Protein AF-A0A1G2H7F0-F1 (afdb_monomer_lite)

Structure (mmCIF, N/CA/C/O backbone):
data_AF-A0A1G2H7F0-F1
#
_entry.id   AF-A0A1G2H7F0-F1
#
loop_
_atom_site.group_PDB
_atom_site.id
_atom_site.type_symbol
_atom_site.label_atom_id
_atom_site.label_alt_id
_atom_site.label_comp_id
_atom_site.label_asym_id
_atom_site.label_entity_id
_atom_site.label_seq_id
_atom_site.pdbx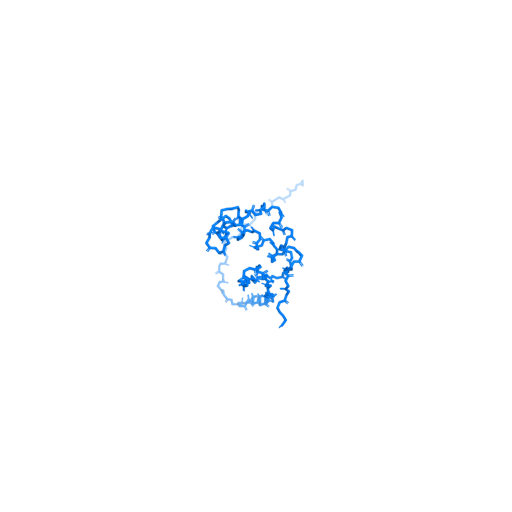_PDB_ins_code
_atom_site.Cartn_x
_atom_site.Cartn_y
_atom_site.Cartn_z
_atom_site.occupancy
_atom_site.B_iso_or_equiv
_atom_site.auth_seq_id
_atom_site.auth_comp_id
_atom_site.auth_asym_id
_atom_site.auth_atom_id
_atom_site.pdbx_PDB_model_num
ATOM 1 N N . MET A 1 1 ? 11.793 26.085 -66.125 1.00 46.31 1 MET A N 1
ATOM 2 C CA . MET A 1 1 ? 12.341 25.116 -65.146 1.00 46.31 1 MET A CA 1
ATOM 3 C C . MET A 1 1 ? 11.291 25.014 -64.054 1.00 46.31 1 MET A C 1
ATOM 5 O O . MET A 1 1 ? 10.945 26.045 -63.513 1.00 46.31 1 MET A O 1
ATOM 9 N N . ILE A 1 2 ? 10.566 23.912 -63.885 1.00 42.31 2 ILE A N 1
ATOM 10 C CA . ILE A 1 2 ? 10.991 22.684 -63.197 1.00 42.31 2 ILE A CA 1
ATOM 11 C C . ILE A 1 2 ? 10.279 21.491 -63.864 1.00 42.31 2 ILE A C 1
ATOM 13 O O . ILE A 1 2 ? 9.060 21.489 -64.014 1.00 42.31 2 ILE A O 1
ATOM 17 N N . LYS A 1 3 ? 11.061 20.495 -64.298 1.00 37.38 3 LYS A N 1
ATOM 18 C CA . LYS A 1 3 ? 10.582 19.197 -64.794 1.00 37.38 3 LYS A CA 1
ATOM 19 C C . LYS A 1 3 ? 10.067 18.385 -63.603 1.00 37.38 3 LYS A C 1
ATOM 21 O O . LYS A 1 3 ? 10.869 17.984 -62.767 1.00 37.38 3 LYS A O 1
ATOM 26 N N . TRP A 1 4 ? 8.772 18.094 -63.566 1.00 35.16 4 TRP A N 1
ATOM 27 C CA . TRP A 1 4 ? 8.220 17.021 -62.740 1.00 35.16 4 TRP A CA 1
ATOM 28 C C . TRP A 1 4 ? 8.006 15.805 -63.639 1.00 35.16 4 TRP A C 1
ATOM 30 O O . TRP A 1 4 ? 7.100 15.786 -64.467 1.00 35.16 4 TRP A O 1
ATOM 40 N N . ALA A 1 5 ? 8.887 14.812 -63.523 1.00 45.78 5 ALA A N 1
ATOM 41 C CA . ALA A 1 5 ? 8.727 13.518 -64.172 1.00 45.78 5 ALA A CA 1
ATOM 42 C C . ALA A 1 5 ? 8.153 12.534 -63.146 1.00 45.78 5 ALA A C 1
ATOM 44 O O . ALA A 1 5 ? 8.885 11.966 -62.340 1.00 45.78 5 ALA A O 1
ATOM 45 N N . PHE A 1 6 ? 6.835 12.349 -63.174 1.00 40.78 6 PHE A N 1
ATOM 46 C CA . PHE A 1 6 ? 6.157 11.244 -62.502 1.00 40.78 6 PHE A CA 1
ATOM 47 C C . PHE A 1 6 ? 6.196 10.045 -63.463 1.00 40.78 6 PHE A C 1
ATOM 49 O O . PHE A 1 6 ? 5.364 9.928 -64.358 1.00 40.78 6 PHE A O 1
ATOM 56 N N . CYS A 1 7 ? 7.221 9.197 -63.348 1.00 39.31 7 CYS A N 1
ATOM 57 C CA . CYS A 1 7 ? 7.292 7.928 -64.075 1.00 39.31 7 CYS A CA 1
ATOM 58 C C . CYS A 1 7 ? 6.972 6.798 -63.097 1.00 39.31 7 CYS A C 1
ATOM 60 O O . CYS A 1 7 ? 7.665 6.608 -62.098 1.00 39.31 7 CYS A O 1
ATOM 62 N N . GLY A 1 8 ? 5.865 6.110 -63.363 1.00 46.78 8 GLY A N 1
ATOM 63 C CA . GLY A 1 8 ? 5.293 5.106 -62.486 1.00 46.78 8 GLY A CA 1
ATOM 64 C C . GLY A 1 8 ? 6.104 3.816 -62.383 1.00 46.78 8 GLY A C 1
ATOM 65 O O . GLY A 1 8 ? 6.698 3.341 -63.350 1.00 46.78 8 GLY A O 1
ATOM 66 N N . LYS A 1 9 ? 6.027 3.212 -61.195 1.00 41.88 9 LYS A N 1
ATOM 67 C CA . LYS A 1 9 ? 5.937 1.762 -60.979 1.00 41.88 9 LYS A CA 1
ATOM 68 C C . LYS A 1 9 ? 5.625 1.495 -59.505 1.00 41.88 9 LYS A C 1
ATOM 70 O O . LYS A 1 9 ? 6.459 1.703 -58.635 1.00 41.88 9 LYS A O 1
ATOM 75 N N . ILE A 1 10 ? 4.418 1.014 -59.245 1.00 48.12 10 ILE A N 1
ATOM 76 C CA . ILE A 1 10 ? 4.006 0.347 -58.003 1.00 48.12 10 ILE A CA 1
ATOM 77 C C . ILE A 1 10 ? 3.412 -0.999 -58.460 1.00 48.12 10 ILE A C 1
ATOM 79 O O . ILE A 1 10 ? 2.782 -1.008 -59.519 1.00 48.12 10 ILE A O 1
ATOM 83 N N . PRO A 1 11 ? 3.474 -2.115 -57.712 1.00 48.78 11 PRO A N 1
ATOM 84 C CA . PRO A 1 11 ? 4.463 -2.584 -56.740 1.00 48.78 11 PRO A CA 1
ATOM 85 C C . PRO A 1 11 ? 5.011 -3.974 -57.139 1.00 48.78 11 PRO A C 1
ATOM 87 O O . PRO A 1 11 ? 4.274 -4.839 -57.610 1.00 48.78 11 PRO A O 1
ATOM 90 N N . ALA A 1 12 ? 6.285 -4.257 -56.867 1.00 43.97 12 ALA A N 1
ATOM 91 C CA . ALA A 1 12 ? 6.756 -5.641 -56.824 1.00 43.97 12 ALA A CA 1
ATOM 92 C C . ALA A 1 12 ? 6.609 -6.153 -55.386 1.00 43.97 12 ALA A C 1
ATOM 94 O O . ALA A 1 12 ? 7.434 -5.876 -54.519 1.00 43.97 12 ALA A O 1
ATOM 95 N N . TYR A 1 13 ? 5.521 -6.874 -55.122 1.00 45.94 13 TYR A N 1
ATOM 96 C CA . TYR A 1 13 ? 5.383 -7.700 -53.928 1.00 45.94 13 TYR A CA 1
ATOM 97 C C . TYR A 1 13 ? 6.371 -8.870 -54.043 1.00 45.94 13 TYR A C 1
ATOM 99 O O . TYR A 1 13 ? 6.116 -9.834 -54.761 1.00 45.94 13 TYR A O 1
ATOM 107 N N . SER A 1 14 ? 7.502 -8.796 -53.341 1.00 45.56 14 SER A N 1
ATOM 108 C CA . SER A 1 14 ? 8.420 -9.927 -53.156 1.00 45.56 14 SER A CA 1
ATOM 109 C C . SER A 1 14 ? 8.578 -10.245 -51.670 1.00 45.56 14 SER A C 1
ATOM 111 O O . SER A 1 14 ? 9.495 -9.805 -50.985 1.00 45.56 14 SER A O 1
ATOM 113 N N . ARG A 1 15 ? 7.582 -10.981 -51.179 1.00 45.06 15 ARG A N 1
ATOM 114 C CA . ARG A 1 15 ? 7.689 -12.195 -50.361 1.00 45.06 15 ARG A CA 1
ATOM 115 C C . ARG A 1 15 ? 9.070 -12.493 -49.711 1.00 45.06 15 ARG A C 1
ATOM 117 O O . ARG A 1 15 ? 9.949 -13.031 -50.363 1.00 45.06 15 ARG A O 1
ATOM 124 N N . ILE A 1 16 ? 9.116 -12.277 -48.387 1.00 54.16 16 ILE A N 1
ATOM 125 C CA . ILE A 1 16 ? 9.736 -13.089 -47.311 1.00 54.16 16 ILE A CA 1
ATOM 126 C C . ILE A 1 16 ? 11.251 -13.383 -47.424 1.00 54.16 16 ILE A C 1
ATOM 128 O O . ILE A 1 16 ? 11.666 -14.217 -48.214 1.00 54.16 16 ILE A O 1
ATOM 132 N N . GLN A 1 17 ? 12.052 -12.842 -46.500 1.00 45.50 17 GLN A N 1
ATOM 133 C CA . GLN A 1 17 ? 12.707 -13.606 -45.419 1.00 45.50 17 GLN A CA 1
ATOM 134 C C . GLN A 1 17 ? 13.679 -12.714 -44.644 1.00 45.50 17 GLN A C 1
ATOM 136 O O . GLN A 1 17 ? 14.785 -12.414 -45.069 1.00 45.50 17 GLN A O 1
ATOM 141 N N . GLY A 1 18 ? 13.237 -12.324 -43.455 1.00 39.72 18 GLY A N 1
ATOM 142 C CA . GLY A 1 18 ? 14.041 -11.649 -42.452 1.00 39.72 18 GLY A CA 1
ATOM 143 C C . GLY A 1 18 ? 13.245 -11.657 -41.165 1.00 39.72 18 GLY A C 1
ATOM 144 O O . GLY A 1 18 ? 12.581 -10.681 -40.837 1.00 39.72 18 GLY A O 1
ATOM 145 N N . LYS A 1 19 ? 13.234 -12.802 -40.475 1.00 46.72 19 LYS A N 1
ATOM 146 C CA . LYS A 1 19 ? 12.773 -12.894 -39.089 1.00 46.72 19 LYS A CA 1
ATOM 147 C C . LYS A 1 19 ? 13.708 -12.037 -38.236 1.00 46.72 19 LYS A C 1
ATOM 149 O O . LYS A 1 19 ? 14.579 -12.568 -37.558 1.00 46.72 19 LYS A O 1
ATOM 154 N N . VAL A 1 20 ? 13.524 -10.723 -38.232 1.00 48.16 20 VAL A N 1
ATOM 155 C CA . VAL A 1 20 ? 13.948 -9.921 -37.090 1.00 48.16 20 VAL A CA 1
ATOM 156 C C . VAL A 1 20 ? 12.818 -10.081 -36.093 1.00 48.16 20 VAL A C 1
ATOM 158 O O . VAL A 1 20 ? 11.924 -9.253 -35.964 1.00 48.16 20 VAL A O 1
ATOM 161 N N . ALA A 1 21 ? 12.800 -11.249 -35.449 1.00 48.03 21 ALA A N 1
ATOM 162 C CA . ALA A 1 21 ? 12.163 -11.357 -34.161 1.00 48.03 21 ALA A CA 1
ATOM 163 C C . ALA A 1 21 ? 12.949 -10.389 -33.282 1.00 48.03 21 ALA A C 1
ATOM 165 O O . ALA A 1 21 ? 13.972 -10.755 -32.708 1.00 48.03 21 ALA A O 1
ATOM 166 N N . ILE A 1 22 ? 12.492 -9.138 -33.221 1.00 52.66 22 ILE A N 1
ATOM 167 C CA . ILE A 1 22 ? 12.786 -8.260 -32.104 1.00 52.66 22 ILE A CA 1
ATOM 168 C C . ILE A 1 22 ? 12.049 -8.926 -30.943 1.00 52.66 22 ILE A C 1
ATOM 170 O O . ILE A 1 22 ? 10.953 -8.540 -30.548 1.00 52.66 22 ILE A O 1
ATOM 174 N N . LYS A 1 23 ? 12.624 -10.025 -30.445 1.00 48.69 23 LYS A N 1
ATOM 175 C CA . LYS A 1 23 ? 12.433 -10.478 -29.084 1.00 48.69 23 LYS A CA 1
ATOM 176 C C . LYS A 1 23 ? 13.045 -9.357 -28.264 1.00 48.69 23 LYS A C 1
ATOM 178 O O . LYS A 1 23 ? 14.164 -9.480 -27.781 1.00 48.69 23 LYS A O 1
ATOM 183 N N . ASN A 1 24 ? 12.331 -8.237 -28.153 1.00 49.03 24 ASN A N 1
ATOM 184 C CA . ASN A 1 24 ? 12.545 -7.317 -27.062 1.00 49.03 24 ASN A CA 1
ATOM 185 C C . ASN A 1 24 ? 11.974 -8.048 -25.855 1.00 49.03 24 ASN A C 1
ATOM 187 O O . ASN A 1 24 ? 10.875 -7.795 -25.374 1.00 49.03 24 ASN A O 1
ATOM 191 N N . GLN A 1 25 ? 12.746 -9.049 -25.443 1.00 48.62 25 GLN A N 1
ATOM 192 C CA . GLN A 1 25 ? 12.795 -9.642 -24.134 1.00 48.62 25 GLN A CA 1
ATOM 193 C C . GLN A 1 25 ? 13.293 -8.529 -23.210 1.00 48.62 25 GLN A C 1
ATOM 195 O O . GLN A 1 25 ? 14.367 -8.592 -22.626 1.00 48.62 25 GLN A O 1
ATOM 200 N N . PHE A 1 26 ? 12.511 -7.452 -23.149 1.00 47.56 26 PHE A N 1
ATOM 201 C CA . PHE A 1 26 ? 12.491 -6.542 -22.039 1.00 47.56 26 PHE A CA 1
ATOM 202 C C . PHE A 1 26 ? 11.850 -7.395 -20.955 1.00 47.56 26 PHE A C 1
ATOM 204 O O . PHE A 1 26 ? 10.630 -7.475 -20.829 1.00 47.56 26 PHE A O 1
ATOM 211 N N . LEU A 1 27 ? 12.685 -8.187 -20.286 1.00 49.84 27 LEU A N 1
ATOM 212 C CA . LEU A 1 27 ? 12.352 -8.724 -18.985 1.00 49.84 27 LEU A CA 1
ATOM 213 C C . LEU A 1 27 ? 12.158 -7.472 -18.137 1.00 49.84 27 LEU A C 1
ATOM 215 O O . LEU A 1 27 ? 13.122 -6.923 -17.611 1.00 49.84 27 LEU A O 1
ATOM 219 N N . ILE A 1 28 ? 10.936 -6.936 -18.134 1.00 56.38 28 ILE A N 1
ATOM 220 C CA . ILE A 1 28 ? 10.519 -5.993 -17.115 1.00 56.38 28 ILE A CA 1
ATOM 221 C C . ILE A 1 28 ? 10.635 -6.830 -15.849 1.00 56.38 28 ILE A C 1
ATOM 223 O O . ILE A 1 28 ? 9.802 -7.701 -15.606 1.00 56.38 28 ILE A O 1
ATOM 227 N N . PHE A 1 29 ? 11.750 -6.675 -15.136 1.00 61.53 29 PHE A N 1
ATOM 228 C CA . PHE A 1 29 ? 11.893 -7.203 -13.793 1.00 61.53 29 PHE A CA 1
ATOM 229 C C . PHE A 1 29 ? 10.827 -6.477 -12.981 1.00 61.53 29 PHE A C 1
ATOM 231 O O . PHE A 1 29 ? 11.000 -5.319 -12.614 1.00 61.53 29 PHE A O 1
ATOM 238 N N . MET A 1 30 ? 9.664 -7.111 -12.851 1.00 74.88 30 MET A N 1
ATOM 239 C CA . MET A 1 30 ? 8.627 -6.630 -11.964 1.00 74.88 30 MET A CA 1
ATOM 240 C C . MET A 1 30 ? 9.037 -7.054 -10.570 1.00 74.88 30 MET A C 1
ATOM 242 O O . MET A 1 30 ? 9.091 -8.240 -10.249 1.00 74.88 30 MET A O 1
ATOM 246 N N . ASP A 1 31 ? 9.382 -6.058 -9.778 1.00 86.44 31 ASP A N 1
ATOM 247 C CA . ASP A 1 31 ? 9.628 -6.225 -8.370 1.00 86.44 31 ASP A CA 1
ATOM 248 C C . ASP A 1 31 ? 8.289 -6.451 -7.671 1.00 86.44 31 ASP A C 1
ATOM 250 O O . ASP A 1 31 ? 7.266 -5.826 -7.988 1.00 86.44 31 ASP A O 1
ATOM 254 N N . LYS A 1 32 ? 8.288 -7.371 -6.712 1.00 88.62 32 LYS A N 1
ATOM 255 C CA . LYS A 1 32 ? 7.125 -7.609 -5.873 1.00 88.62 32 LYS A CA 1
ATOM 256 C C . LYS A 1 32 ? 7.179 -6.632 -4.711 1.00 88.62 32 LYS A C 1
ATOM 258 O O . LYS A 1 32 ? 8.154 -6.576 -3.971 1.00 88.62 32 LYS A O 1
ATOM 263 N N . TYR A 1 33 ? 6.133 -5.842 -4.560 1.00 89.44 33 TYR A N 1
ATOM 264 C CA . TYR A 1 33 ? 5.971 -4.923 -3.449 1.00 89.44 33 TYR A CA 1
ATOM 265 C C . TYR A 1 33 ? 4.877 -5.439 -2.537 1.00 89.44 33 TYR A C 1
ATOM 267 O O . TYR A 1 33 ? 3.817 -5.847 -3.003 1.00 89.44 33 TYR A O 1
ATOM 275 N N . THR A 1 34 ? 5.122 -5.410 -1.236 1.00 88.62 34 THR A N 1
ATOM 276 C CA . THR A 1 34 ? 4.175 -5.845 -0.217 1.00 88.62 34 THR A CA 1
ATOM 277 C C . THR A 1 34 ? 3.799 -4.685 0.688 1.00 88.62 34 THR A C 1
ATOM 279 O O . THR A 1 34 ? 4.603 -3.803 0.990 1.00 88.62 34 THR A O 1
ATOM 282 N N . PHE A 1 35 ? 2.545 -4.686 1.112 1.00 86.31 35 PHE A N 1
ATOM 283 C CA . PHE A 1 35 ? 1.990 -3.789 2.105 1.00 86.31 35 PHE A CA 1
ATOM 284 C C . PHE A 1 35 ? 1.276 -4.642 3.148 1.00 86.31 35 PHE A C 1
ATOM 286 O O . PHE A 1 35 ? 0.459 -5.499 2.808 1.00 86.31 35 PHE A O 1
ATOM 293 N N . LYS A 1 36 ? 1.604 -4.428 4.420 1.00 85.44 36 LYS A N 1
ATOM 294 C CA . LYS A 1 36 ? 0.988 -5.148 5.535 1.00 85.44 36 LYS A CA 1
ATOM 295 C C . LYS A 1 36 ? -0.039 -4.244 6.197 1.00 85.44 36 LYS A C 1
ATOM 297 O O . LYS A 1 36 ? 0.310 -3.162 6.663 1.00 85.44 36 LYS A O 1
ATOM 302 N N . CYS A 1 37 ? -1.284 -4.699 6.240 1.00 79.75 37 CYS A N 1
ATOM 303 C CA . CYS A 1 37 ? -2.335 -4.048 7.003 1.00 79.75 37 CYS A CA 1
ATOM 304 C C . CYS A 1 37 ? -2.178 -4.373 8.499 1.00 79.75 37 CYS A C 1
ATOM 306 O O . CYS A 1 37 ? -1.589 -5.390 8.876 1.00 79.75 37 CYS A O 1
ATOM 308 N N . THR A 1 38 ? -2.721 -3.523 9.367 1.00 75.12 38 THR A N 1
ATOM 309 C CA . THR A 1 38 ? -2.671 -3.697 10.828 1.00 75.12 38 THR A CA 1
ATOM 310 C C . THR A 1 38 ? -3.435 -4.933 11.310 1.00 75.12 38 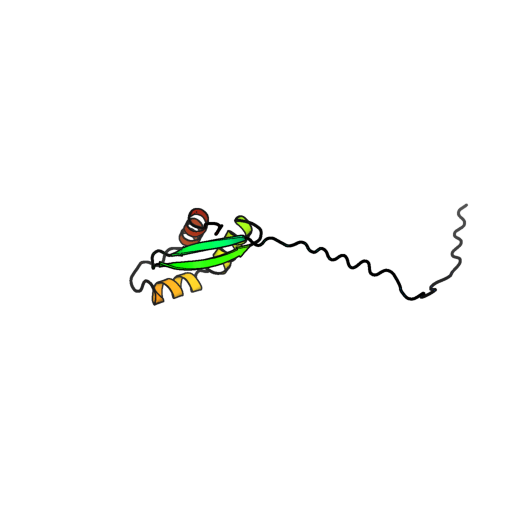THR A C 1
ATOM 312 O O . THR A 1 38 ? -3.088 -5.477 12.355 1.00 75.12 38 THR A O 1
ATOM 315 N N . CYS A 1 39 ? -4.407 -5.439 10.538 1.00 74.75 39 CYS A N 1
ATOM 316 C CA . CYS A 1 39 ? -5.060 -6.733 10.788 1.00 74.75 39 CYS A CA 1
ATOM 317 C C . CYS A 1 39 ? -4.164 -7.955 10.531 1.00 74.75 39 CYS A C 1
ATOM 319 O O . CYS A 1 39 ? -4.559 -9.076 10.847 1.00 74.75 39 CYS A O 1
ATOM 321 N N . GLY A 1 40 ? -2.971 -7.764 9.960 1.00 76.69 40 GLY A N 1
ATOM 322 C CA . GLY A 1 40 ? -2.057 -8.844 9.595 1.00 76.69 40 GLY A CA 1
ATOM 323 C C . GLY A 1 40 ? -2.232 -9.369 8.167 1.00 76.69 40 GLY A C 1
ATOM 324 O O . GLY A 1 40 ? -1.418 -10.188 7.739 1.00 76.69 40 GLY A O 1
ATOM 325 N N . ASP A 1 41 ? -3.220 -8.879 7.407 1.00 81.69 41 ASP A N 1
ATOM 326 C CA . ASP A 1 41 ? -3.337 -9.184 5.979 1.00 81.69 41 ASP A CA 1
ATOM 327 C C . ASP A 1 41 ? -2.190 -8.523 5.197 1.00 81.69 41 ASP A C 1
ATOM 329 O O . ASP A 1 41 ? -1.857 -7.350 5.393 1.00 81.69 41 ASP A O 1
ATOM 333 N N . VAL A 1 42 ? -1.580 -9.286 4.291 1.00 84.88 42 VAL A N 1
ATOM 334 C CA . VAL A 1 42 ? -0.499 -8.814 3.421 1.00 84.88 42 VAL A CA 1
ATOM 335 C C . VAL A 1 42 ? -1.025 -8.716 1.999 1.00 84.88 42 VAL A C 1
ATOM 337 O O . VAL A 1 42 ? -1.422 -9.716 1.406 1.00 84.88 42 VAL A O 1
ATOM 340 N N . MET A 1 43 ? -1.002 -7.511 1.441 1.00 83.75 43 MET A N 1
ATOM 341 C CA . MET A 1 43 ? -1.336 -7.255 0.044 1.00 83.75 43 MET A CA 1
ATOM 342 C C . MET A 1 43 ? -0.050 -7.088 -0.749 1.00 83.75 43 MET A C 1
ATOM 344 O O . MET A 1 43 ? 0.859 -6.380 -0.318 1.00 83.75 43 MET A O 1
ATOM 348 N N . SER A 1 44 ? 0.042 -7.736 -1.907 1.00 88.06 44 SER A N 1
ATOM 349 C CA . SER A 1 44 ? 1.218 -7.650 -2.768 1.00 88.06 44 SER A CA 1
ATOM 350 C C . SER A 1 44 ? 0.856 -7.211 -4.174 1.00 88.06 44 SER A C 1
ATOM 352 O O . SER A 1 44 ? -0.154 -7.653 -4.718 1.00 88.06 44 SER A O 1
ATOM 354 N N . VAL A 1 45 ? 1.713 -6.396 -4.777 1.00 88.94 45 VAL A N 1
ATOM 355 C CA . VAL A 1 45 ? 1.580 -5.928 -6.152 1.00 88.94 45 VAL A CA 1
ATOM 356 C C . VAL A 1 45 ? 2.906 -6.068 -6.883 1.00 88.94 45 VAL A C 1
ATOM 358 O O . VAL A 1 45 ? 3.965 -5.791 -6.329 1.00 88.94 45 VAL A O 1
ATOM 361 N N . GLU A 1 46 ? 2.847 -6.489 -8.139 1.00 88.31 46 GLU A N 1
ATOM 362 C CA . GLU A 1 46 ? 4.012 -6.549 -9.017 1.00 88.31 46 GLU A CA 1
ATOM 363 C C . GLU A 1 46 ? 4.098 -5.265 -9.844 1.00 88.31 46 GLU A C 1
ATOM 365 O O . GLU A 1 46 ? 3.138 -4.860 -10.521 1.00 88.31 46 GLU A O 1
ATOM 370 N N . ALA A 1 47 ? 5.247 -4.600 -9.788 1.00 86.25 47 ALA A N 1
ATOM 371 C CA . ALA A 1 47 ? 5.494 -3.386 -10.549 1.00 86.25 47 ALA A CA 1
ATOM 372 C C . ALA A 1 47 ? 6.967 -3.245 -10.922 1.00 86.25 47 ALA A C 1
ATOM 374 O O . ALA A 1 47 ? 7.858 -3.759 -10.262 1.00 86.25 47 ALA A O 1
ATOM 375 N N . ASP A 1 48 ? 7.213 -2.514 -11.996 1.00 85.88 48 ASP A N 1
ATOM 376 C CA . ASP A 1 48 ? 8.540 -2.187 -12.512 1.00 85.88 48 ASP A CA 1
ATOM 377 C C . ASP A 1 48 ? 9.261 -1.098 -11.702 1.00 85.88 48 ASP A C 1
ATOM 379 O O . ASP A 1 48 ? 10.478 -0.963 -11.799 1.00 85.88 48 ASP A O 1
ATOM 383 N N . SER A 1 49 ? 8.528 -0.324 -10.897 1.00 87.56 49 SER A N 1
ATOM 384 C CA . SER A 1 49 ? 9.091 0.663 -9.975 1.00 87.56 49 SER A CA 1
ATOM 385 C C . SER A 1 49 ? 8.215 0.832 -8.734 1.00 87.56 49 SER A C 1
ATOM 387 O O . SER A 1 49 ? 7.042 0.442 -8.719 1.00 87.56 49 SER A O 1
ATOM 389 N N . ARG A 1 50 ? 8.766 1.475 -7.695 1.00 86.44 50 ARG A N 1
ATOM 390 C CA . ARG A 1 50 ? 8.031 1.788 -6.462 1.00 86.44 50 ARG A CA 1
ATOM 391 C C . ARG A 1 50 ? 6.847 2.709 -6.748 1.00 86.44 50 ARG A C 1
ATOM 393 O O . ARG A 1 50 ? 5.781 2.512 -6.184 1.00 86.44 50 ARG A O 1
ATOM 400 N N . GLU A 1 51 ? 7.011 3.691 -7.624 1.00 88.00 51 GLU A N 1
ATOM 401 C CA . GLU A 1 51 ? 5.958 4.642 -7.990 1.00 88.00 51 GLU A CA 1
ATOM 402 C C . GLU A 1 51 ? 4.803 3.926 -8.696 1.00 88.00 51 GLU A C 1
ATOM 404 O O . GLU A 1 51 ? 3.643 4.125 -8.335 1.00 88.00 51 GLU A O 1
ATOM 409 N N . ASN A 1 52 ? 5.113 3.024 -9.634 1.00 88.06 52 ASN A N 1
ATOM 410 C CA . ASN A 1 52 ? 4.103 2.197 -10.293 1.00 88.06 52 ASN A CA 1
ATOM 411 C C . ASN A 1 52 ? 3.427 1.231 -9.312 1.00 88.06 52 ASN A C 1
ATOM 413 O O . ASN A 1 52 ? 2.217 1.020 -9.399 1.00 88.06 52 ASN A O 1
ATOM 417 N N . ALA A 1 53 ? 4.166 0.696 -8.338 1.00 89.12 53 ALA A N 1
ATOM 418 C CA . ALA A 1 53 ? 3.601 -0.127 -7.272 1.00 89.12 53 ALA A CA 1
ATOM 419 C C . ALA A 1 53 ? 2.631 0.665 -6.388 1.00 89.12 53 ALA A C 1
ATOM 421 O O . ALA A 1 53 ? 1.528 0.199 -6.110 1.00 89.12 53 ALA A O 1
ATOM 422 N N . VAL A 1 54 ? 3.015 1.882 -5.990 1.00 88.62 54 VAL A N 1
ATOM 423 C CA . VAL A 1 54 ? 2.167 2.791 -5.212 1.00 88.62 54 VAL A CA 1
ATOM 424 C C . VAL A 1 54 ? 0.901 3.126 -5.993 1.00 88.62 54 VAL A C 1
ATOM 426 O O . VAL A 1 54 ? -0.184 3.007 -5.436 1.00 88.62 54 VAL A O 1
ATOM 429 N N . MET A 1 55 ? 1.006 3.501 -7.272 1.00 89.69 55 MET A N 1
ATOM 430 C CA . MET A 1 55 ? -0.173 3.811 -8.089 1.00 89.69 55 MET A CA 1
ATOM 431 C C . MET A 1 55 ? -1.126 2.620 -8.188 1.00 89.69 55 MET A C 1
ATOM 433 O O . MET A 1 55 ? -2.302 2.769 -7.869 1.00 89.69 55 MET A O 1
ATOM 437 N N . LYS A 1 56 ? -0.621 1.428 -8.526 1.00 89.00 56 LYS A N 1
ATOM 438 C CA . LYS A 1 56 ? -1.451 0.216 -8.591 1.00 89.00 56 LYS A CA 1
ATOM 439 C C . LYS A 1 56 ? -2.092 -0.120 -7.245 1.00 89.00 56 LYS A C 1
ATOM 441 O O . LYS A 1 56 ? -3.249 -0.523 -7.195 1.00 89.00 56 LYS A O 1
ATOM 446 N N . MET A 1 57 ? -1.361 0.047 -6.143 1.00 87.38 57 MET A N 1
ATOM 447 C CA . MET A 1 57 ? -1.899 -0.219 -4.809 1.00 87.38 57 MET A CA 1
ATOM 448 C C . MET A 1 57 ? -2.997 0.789 -4.433 1.00 87.38 57 MET A C 1
ATOM 450 O O . MET A 1 57 ? -4.016 0.388 -3.880 1.00 87.38 57 MET A O 1
ATOM 454 N N . LYS A 1 58 ? -2.841 2.070 -4.792 1.00 87.44 58 LYS A N 1
ATOM 455 C CA . LYS A 1 58 ? -3.882 3.101 -4.624 1.00 87.44 58 LYS A CA 1
ATOM 456 C C . LYS A 1 58 ? -5.123 2.824 -5.477 1.00 87.44 58 LYS A C 1
ATOM 458 O O . LYS A 1 58 ? -6.237 3.014 -5.009 1.00 87.44 58 LYS A O 1
ATOM 463 N N . GLU A 1 59 ? -4.948 2.336 -6.705 1.00 86.56 59 GLU A N 1
ATOM 464 C CA . GLU A 1 59 ? -6.070 1.935 -7.566 1.00 86.56 59 GLU A CA 1
ATOM 465 C C . GLU A 1 59 ? -6.865 0.761 -6.976 1.00 86.56 59 GLU A C 1
ATOM 467 O O . GLU A 1 59 ? -8.093 0.747 -7.060 1.00 86.56 59 GLU A O 1
ATOM 472 N N . MET A 1 60 ? -6.182 -0.204 -6.348 1.00 82.44 60 MET A N 1
ATOM 473 C CA . MET A 1 60 ? -6.829 -1.327 -5.658 1.00 82.44 60 MET A CA 1
ATOM 474 C C . MET A 1 60 ? -7.476 -0.918 -4.324 1.00 82.44 60 MET A C 1
ATOM 476 O O . MET A 1 60 ? -8.494 -1.489 -3.940 1.00 82.44 60 MET A O 1
ATOM 480 N N . MET A 1 61 ? -6.915 0.072 -3.626 1.00 83.44 61 MET A N 1
ATOM 481 C CA . MET A 1 61 ? -7.405 0.609 -2.349 1.00 83.44 61 MET A CA 1
ATOM 482 C C . MET A 1 61 ? -8.259 1.867 -2.558 1.00 83.44 61 MET A C 1
ATOM 484 O O . MET A 1 61 ? -7.986 2.928 -2.001 1.00 83.44 61 MET A O 1
ATOM 488 N N . ASN A 1 62 ? -9.310 1.759 -3.373 1.00 84.38 62 ASN A N 1
ATOM 489 C CA . ASN A 1 62 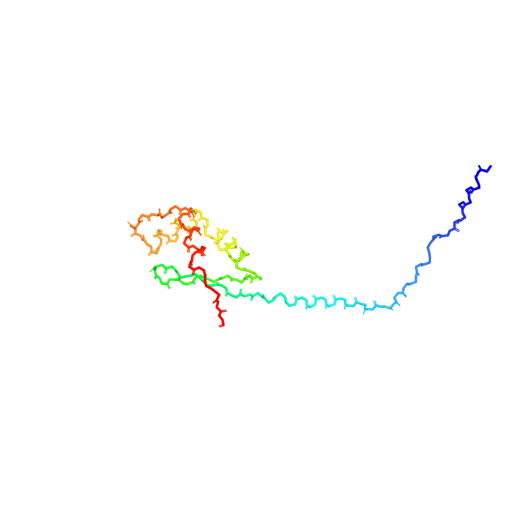? -10.285 2.839 -3.527 1.00 84.38 62 ASN A CA 1
ATOM 490 C C . ASN A 1 62 ? -11.198 2.967 -2.286 1.00 84.38 62 ASN A C 1
ATOM 492 O O . ASN A 1 62 ? -11.204 2.102 -1.410 1.00 84.38 62 ASN A O 1
ATOM 496 N N . ALA A 1 63 ? -11.982 4.048 -2.204 1.00 81.81 63 ALA A N 1
ATOM 497 C CA . ALA A 1 63 ? -12.855 4.322 -1.055 1.00 81.81 63 ALA A CA 1
ATOM 498 C C . ALA A 1 63 ? -13.781 3.145 -0.706 1.00 81.81 63 ALA A C 1
ATOM 500 O O . ALA A 1 63 ? -13.934 2.805 0.466 1.00 81.81 63 ALA A O 1
ATOM 501 N N . ASP A 1 64 ? -14.352 2.502 -1.725 1.00 84.25 64 ASP A N 1
ATOM 502 C CA . ASP A 1 64 ? -15.275 1.382 -1.553 1.00 84.25 64 ASP A CA 1
ATOM 503 C C . ASP A 1 64 ? -14.553 0.126 -1.048 1.00 84.25 64 ASP A C 1
ATOM 505 O O . ASP A 1 64 ? -15.042 -0.549 -0.145 1.00 84.25 64 ASP A O 1
ATOM 509 N N . ALA A 1 65 ? -13.363 -0.169 -1.578 1.00 83.88 65 ALA A N 1
ATOM 510 C CA . ALA A 1 65 ? -12.539 -1.298 -1.159 1.00 83.88 65 ALA A CA 1
ATOM 511 C C . ALA A 1 65 ? -12.003 -1.114 0.266 1.00 83.88 65 ALA A C 1
ATOM 513 O O . ALA A 1 65 ? -11.997 -2.070 1.040 1.00 83.88 65 ALA A O 1
ATOM 514 N N . ILE A 1 66 ? -11.603 0.108 0.636 1.00 83.12 66 ILE A N 1
ATOM 515 C CA . ILE A 1 66 ? -11.202 0.444 2.009 1.00 83.12 66 ILE A CA 1
ATOM 516 C C . ILE A 1 66 ? -12.395 0.267 2.947 1.00 83.12 66 ILE A C 1
ATOM 518 O O . ILE A 1 66 ? -12.272 -0.409 3.966 1.00 83.12 66 ILE A O 1
ATOM 522 N N . ALA A 1 67 ? -13.562 0.818 2.600 1.00 82.56 67 ALA A N 1
ATOM 523 C CA . ALA A 1 67 ? -14.764 0.686 3.416 1.00 82.56 67 ALA A CA 1
ATOM 524 C C . ALA A 1 67 ? -15.183 -0.784 3.584 1.00 82.56 67 ALA A C 1
ATOM 526 O O . ALA A 1 67 ? -15.483 -1.199 4.702 1.00 82.56 67 ALA A O 1
ATOM 527 N N . ALA A 1 68 ? -15.141 -1.582 2.513 1.00 85.69 68 ALA A N 1
ATOM 528 C CA . ALA A 1 68 ? -15.440 -3.012 2.558 1.00 85.69 68 ALA A CA 1
ATOM 529 C C . ALA A 1 68 ? -14.428 -3.783 3.421 1.00 85.69 68 ALA A C 1
ATOM 531 O O . ALA A 1 68 ? -14.828 -4.521 4.320 1.00 85.69 68 ALA A O 1
ATOM 532 N N . HIS A 1 69 ? -13.122 -3.559 3.229 1.00 83.94 69 HIS A N 1
ATOM 533 C CA . HIS A 1 69 ? -12.083 -4.196 4.043 1.00 83.94 69 HIS A CA 1
ATOM 534 C C . HIS A 1 69 ? -12.227 -3.839 5.528 1.00 83.94 69 HIS A C 1
ATOM 536 O O . HIS A 1 69 ? -12.132 -4.716 6.384 1.00 83.94 69 HIS A O 1
ATOM 542 N N . MET A 1 70 ? -12.514 -2.572 5.842 1.00 83.25 70 MET A N 1
ATOM 543 C CA . MET A 1 70 ? -12.726 -2.130 7.220 1.00 83.25 70 MET A CA 1
ATOM 544 C C . MET A 1 70 ? -14.000 -2.731 7.821 1.00 83.25 70 MET A C 1
ATOM 546 O O . MET A 1 70 ? -13.974 -3.177 8.960 1.00 83.25 70 MET A O 1
ATOM 550 N N . GLN A 1 71 ? -15.100 -2.823 7.073 1.00 83.75 71 GLN A N 1
ATOM 551 C CA . GLN A 1 71 ? -16.328 -3.459 7.564 1.00 83.75 71 GLN A CA 1
ATOM 552 C C . GLN A 1 71 ? -16.157 -4.960 7.825 1.00 83.75 71 GLN A C 1
ATOM 554 O O . GLN A 1 71 ? -16.726 -5.475 8.785 1.00 83.75 71 GLN A O 1
ATOM 559 N N . GLU A 1 72 ? -15.376 -5.660 7.001 1.00 82.81 72 GLU A N 1
ATOM 560 C CA . GLU A 1 72 ? -15.179 -7.107 7.122 1.00 82.81 72 GLU A CA 1
ATOM 561 C C . GLU A 1 72 ? -14.090 -7.492 8.134 1.00 82.81 72 GLU A C 1
ATOM 563 O O . GLU A 1 72 ? -14.249 -8.472 8.864 1.00 82.81 72 GLU A O 1
ATOM 568 N N . LYS A 1 73 ? -12.975 -6.750 8.177 1.00 80.75 73 LYS A N 1
ATOM 569 C CA . LYS A 1 73 ? -11.783 -7.089 8.979 1.00 80.75 73 LYS A CA 1
ATOM 570 C C . LYS A 1 73 ? -11.589 -6.216 10.219 1.00 80.75 73 LYS A C 1
ATOM 572 O O . LYS A 1 73 ? -10.923 -6.656 11.150 1.00 80.75 73 LYS A O 1
ATOM 577 N N . HIS A 1 74 ? -12.187 -5.027 10.252 1.00 75.56 74 HIS A N 1
ATOM 578 C CA . HIS A 1 74 ? -12.079 -4.039 11.335 1.00 75.56 74 HIS A CA 1
ATOM 579 C C . HIS A 1 74 ? -13.461 -3.513 11.765 1.00 75.56 74 HIS A C 1
ATOM 581 O O . HIS A 1 74 ? -13.677 -2.308 11.913 1.00 75.56 74 HIS A O 1
ATOM 587 N N . ALA A 1 75 ? -14.436 -4.416 11.916 1.00 74.19 75 ALA A N 1
ATOM 588 C CA . ALA A 1 75 ? -15.812 -4.046 12.228 1.00 74.19 75 ALA A CA 1
ATOM 589 C C . ALA A 1 75 ? -15.895 -3.241 13.542 1.00 74.19 75 ALA A C 1
ATOM 591 O O . ALA A 1 75 ? -15.746 -3.796 14.630 1.00 74.19 75 ALA A O 1
ATOM 592 N N . GLY A 1 76 ? -16.166 -1.937 13.431 1.00 72.88 76 GLY A N 1
ATOM 593 C CA . GLY A 1 76 ? -16.301 -1.016 14.566 1.00 72.88 76 GLY A CA 1
ATOM 594 C C . GLY A 1 76 ? -15.180 0.018 14.702 1.00 72.88 76 GLY A C 1
ATOM 595 O O . GLY A 1 76 ? -15.367 0.985 15.440 1.00 72.88 76 GLY A O 1
ATOM 596 N N . ASP A 1 77 ? -14.073 -0.128 13.969 1.00 76.75 77 ASP A N 1
ATOM 597 C CA . ASP A 1 77 ? -13.030 0.898 13.907 1.00 76.75 77 ASP A CA 1
ATOM 598 C C . ASP A 1 77 ? -13.432 2.033 12.945 1.00 76.75 77 ASP 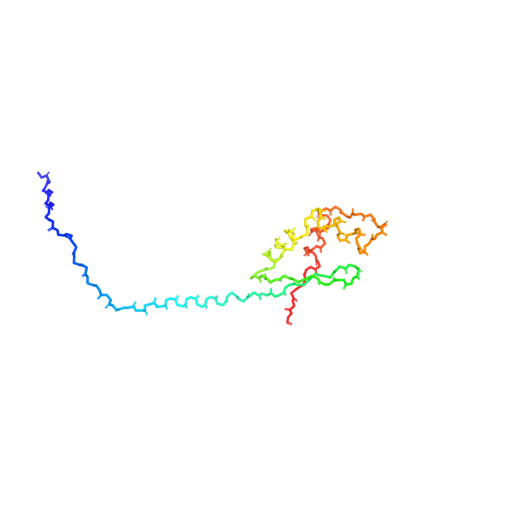A C 1
ATOM 600 O O . ASP A 1 77 ? -14.163 1.805 11.971 1.00 76.75 77 ASP A O 1
ATOM 604 N N . PRO A 1 78 ? -12.974 3.276 13.185 1.00 77.88 78 PRO A N 1
ATOM 605 C CA . PRO A 1 78 ? -13.195 4.369 12.249 1.00 77.88 78 PRO A CA 1
ATOM 606 C C . PRO A 1 78 ? -12.535 4.052 10.902 1.00 77.88 78 PRO A C 1
ATOM 608 O O . PRO A 1 78 ? -11.353 3.719 10.841 1.00 77.88 78 PRO A O 1
ATOM 611 N N . VAL A 1 79 ? -13.304 4.178 9.817 1.00 77.56 79 VAL A N 1
ATOM 612 C CA . VAL A 1 79 ? -12.787 4.021 8.453 1.00 77.56 79 VAL A CA 1
ATOM 613 C C . VAL A 1 79 ? -11.830 5.187 8.169 1.00 77.56 79 VAL A C 1
ATOM 615 O O . VAL A 1 79 ? -12.285 6.335 8.195 1.00 77.56 79 VAL A O 1
ATOM 618 N N . PRO A 1 80 ? -10.529 4.937 7.923 1.00 79.88 80 PRO A N 1
ATOM 619 C CA . PRO A 1 80 ? -9.593 5.994 7.565 1.00 79.88 80 PRO A CA 1
ATOM 620 C C . PRO A 1 80 ? -9.980 6.597 6.216 1.00 79.88 80 PRO A C 1
ATOM 622 O O . PRO A 1 80 ? -10.574 5.935 5.359 1.00 79.88 80 PRO A O 1
ATOM 625 N N . SER A 1 81 ? -9.624 7.860 6.000 1.00 84.75 81 SER A N 1
ATOM 626 C CA . SER A 1 81 ? -9.811 8.476 4.690 1.00 84.75 81 SER A CA 1
ATOM 627 C C . SER A 1 81 ? -8.942 7.786 3.628 1.00 84.75 81 SER A C 1
ATOM 629 O O . SER A 1 81 ? -7.916 7.153 3.913 1.00 84.75 81 SER A O 1
ATOM 631 N N . VAL A 1 82 ? -9.340 7.930 2.363 1.00 83.88 82 VAL A N 1
ATOM 632 C CA . VAL A 1 82 ? -8.556 7.433 1.220 1.00 83.88 82 VAL A CA 1
ATOM 633 C C . VAL A 1 82 ? -7.160 8.060 1.214 1.00 83.88 82 VAL A C 1
ATOM 635 O O . VAL A 1 82 ? -6.175 7.385 0.941 1.00 83.88 82 VAL A O 1
ATOM 638 N N . GLU A 1 83 ? -7.062 9.339 1.571 1.00 85.25 83 GLU A N 1
ATOM 639 C CA . GLU A 1 83 ? -5.808 10.093 1.630 1.00 85.25 83 GLU A CA 1
ATOM 640 C C . GLU A 1 83 ? -4.863 9.548 2.706 1.00 85.25 83 GLU A C 1
ATOM 642 O O . GLU A 1 83 ? -3.682 9.329 2.431 1.00 85.25 83 GLU A O 1
ATOM 647 N N . GLU A 1 84 ? -5.382 9.250 3.899 1.00 85.38 84 GLU A N 1
ATOM 648 C CA . GLU A 1 84 ? -4.612 8.607 4.968 1.00 85.38 84 GLU A CA 1
ATOM 649 C C . GLU A 1 84 ? -4.150 7.209 4.555 1.00 85.38 84 GLU A C 1
ATOM 651 O O . GLU A 1 84 ? -2.985 6.856 4.740 1.00 85.38 84 GLU A O 1
ATOM 656 N N . THR A 1 85 ? -5.030 6.430 3.922 1.00 84.31 85 THR A N 1
ATOM 657 C CA . THR A 1 85 ? -4.688 5.093 3.415 1.00 84.31 85 THR A CA 1
ATOM 658 C C . THR A 1 85 ? -3.600 5.162 2.343 1.00 84.31 85 THR A C 1
ATOM 660 O O . THR A 1 85 ? -2.628 4.408 2.380 1.00 84.31 85 THR A O 1
ATOM 663 N N . HIS A 1 86 ? -3.698 6.121 1.425 1.00 86.38 86 HIS A N 1
ATOM 664 C CA . HIS A 1 86 ? -2.693 6.373 0.397 1.00 86.38 86 HIS A CA 1
ATOM 665 C C . HIS A 1 86 ? -1.340 6.786 0.987 1.00 86.38 86 HIS A C 1
ATOM 667 O O . HIS A 1 86 ? -0.308 6.282 0.538 1.00 86.38 86 HIS A O 1
ATOM 673 N N . ALA A 1 87 ? -1.332 7.654 2.001 1.00 87.75 87 ALA A N 1
ATOM 674 C CA . ALA A 1 87 ? -0.113 8.045 2.705 1.00 87.75 87 ALA A CA 1
ATOM 675 C C . ALA A 1 87 ? 0.519 6.852 3.444 1.00 87.75 87 ALA A C 1
ATOM 677 O O . ALA A 1 87 ? 1.737 6.664 3.400 1.00 87.75 87 ALA A O 1
ATOM 678 N N . MET A 1 88 ? -0.301 5.997 4.066 1.00 84.94 88 MET A N 1
ATOM 679 C CA . MET A 1 88 ? 0.173 4.765 4.70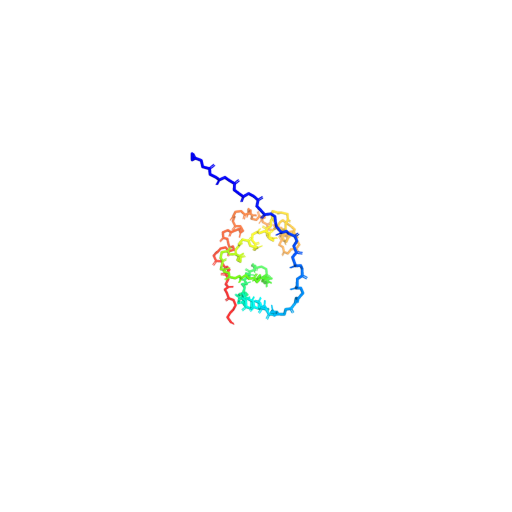0 1.00 84.94 88 MET A CA 1
ATOM 680 C C . MET A 1 88 ? 0.792 3.800 3.690 1.00 84.94 88 MET A C 1
ATOM 682 O O . MET A 1 88 ? 1.831 3.211 3.991 1.00 84.94 88 MET A O 1
ATOM 686 N N . ILE A 1 89 ? 0.200 3.649 2.501 1.00 86.00 89 ILE A N 1
ATOM 687 C CA . ILE A 1 89 ? 0.759 2.827 1.420 1.00 86.00 89 ILE A CA 1
ATOM 688 C C . ILE A 1 89 ? 2.129 3.370 1.010 1.00 86.00 89 ILE A C 1
ATOM 690 O O . ILE A 1 89 ? 3.092 2.614 0.969 1.00 86.00 89 ILE A O 1
ATOM 694 N N . GLU A 1 90 ? 2.268 4.673 0.773 1.00 86.38 90 GLU A N 1
ATOM 695 C CA . GLU A 1 90 ? 3.554 5.265 0.378 1.00 86.38 90 GLU A CA 1
ATOM 696 C C . GLU A 1 90 ? 4.673 5.035 1.398 1.00 86.38 90 GLU A C 1
ATOM 698 O O . GLU A 1 90 ? 5.819 4.787 1.009 1.00 86.38 90 GLU A O 1
ATOM 703 N N . GLN A 1 91 ? 4.346 5.084 2.690 1.00 86.25 91 GLN A N 1
ATOM 704 C CA . GLN A 1 91 ? 5.310 4.891 3.774 1.00 86.25 91 GLN A CA 1
ATOM 705 C C . GLN A 1 91 ? 5.645 3.415 4.011 1.00 86.25 91 GLN A C 1
ATOM 707 O O . GLN A 1 91 ? 6.809 3.076 4.220 1.00 86.25 91 GLN A O 1
ATOM 712 N N . ASN A 1 92 ? 4.645 2.532 3.963 1.00 85.69 92 ASN A N 1
ATOM 713 C CA . ASN A 1 92 ? 4.789 1.136 4.389 1.00 85.69 92 ASN A CA 1
ATOM 714 C C . ASN A 1 92 ? 4.946 0.140 3.239 1.00 85.69 92 ASN A C 1
ATOM 716 O O . ASN A 1 92 ? 5.171 -1.041 3.497 1.00 85.69 92 ASN A O 1
ATOM 720 N N . LEU A 1 93 ? 4.839 0.572 1.981 1.00 86.69 93 LEU A N 1
ATOM 721 C CA . LEU A 1 93 ? 5.119 -0.298 0.846 1.00 86.69 93 LEU A CA 1
ATOM 722 C C . LEU A 1 93 ? 6.598 -0.701 0.871 1.00 86.69 93 LEU A C 1
ATOM 724 O O . LEU A 1 93 ? 7.491 0.152 0.843 1.00 86.69 93 LEU A O 1
ATOM 728 N N . GLN A 1 94 ? 6.866 -1.998 0.919 1.00 87.12 94 GLN A N 1
ATOM 729 C CA . GLN A 1 94 ? 8.211 -2.568 0.960 1.00 87.12 94 GLN A CA 1
ATOM 730 C C . GLN A 1 94 ? 8.434 -3.430 -0.274 1.00 87.12 94 GLN A C 1
ATOM 732 O O . GLN A 1 94 ? 7.529 -4.139 -0.705 1.00 87.12 94 GLN A O 1
ATOM 737 N N . LYS A 1 95 ? 9.633 -3.367 -0.852 1.00 87.00 95 LYS A N 1
ATOM 738 C CA . LYS A 1 95 ? 10.038 -4.316 -1.889 1.00 87.00 95 LYS A CA 1
ATOM 739 C C . LYS A 1 95 ? 10.355 -5.653 -1.215 1.00 87.00 95 LYS A C 1
ATOM 741 O O . LYS A 1 95 ? 11.053 -5.672 -0.207 1.00 87.00 95 LYS A O 1
ATOM 746 N N . GLU A 1 96 ? 9.802 -6.734 -1.742 1.00 78.50 96 GLU A N 1
ATOM 747 C CA . GLU A 1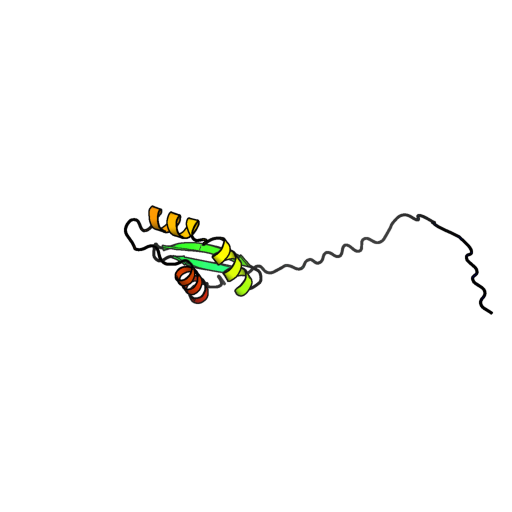 96 ? 10.138 -8.103 -1.360 1.00 78.50 96 GLU A CA 1
ATOM 748 C C . GLU A 1 96 ? 11.403 -8.489 -2.145 1.00 78.50 96 GLU A C 1
ATOM 750 O O . GLU A 1 96 ? 11.390 -8.467 -3.379 1.00 78.50 96 GLU A O 1
ATOM 755 N N . GLU A 1 97 ? 12.510 -8.706 -1.426 1.00 63.47 97 GLU A N 1
ATOM 756 C CA . GLU A 1 97 ? 13.827 -9.078 -1.977 1.00 63.47 97 GLU A CA 1
ATOM 757 C C . GLU A 1 97 ? 13.974 -10.588 -2.192 1.00 63.47 97 GLU A C 1
ATOM 759 O O . GLU A 1 97 ? 13.485 -11.366 -1.338 1.00 63.47 97 GLU A O 1
#

Organism: NCBI:txid1802158

Radius of gyration: 26.61 Å; chains: 1; bounding box: 30×39×80 Å

Foldseek 3Di:
DDDDDPDDDDDPDDDDDDPPPPPPCPVLQFWKKWAADPLRDIDIDTHSDLVRRLVVVLVCQDPVNQVVCCCVRVNPDDRDDSVVVSVSCSVRIDTDD

pLDDT: mean 72.6, std 17.76, range [35.16, 89.69]

Sequence (97 aa):
MIKWAFCGKIPAYSRIQGKVAIKNQFLIFMDKYTFKCTCGDVMSVEADSRENAVMKMKEMMNADAIAAHMQEKHAGDPVPSVEETHAMIEQNLQKEE

Secondary structure (DSSP, 8-state):
------------------------------EEEEEE-TTS-EEEEEESSHHHHHHHHHHHS-HHHHHHHHHHHSTTSPPPPHHHHHHHHHHH-EEE-